Protein AF-A0A7Y2HWV4-F1 (afdb_monomer)

Sequence (129 aa):
MPRLHVITMTDLADPPFPPADAHV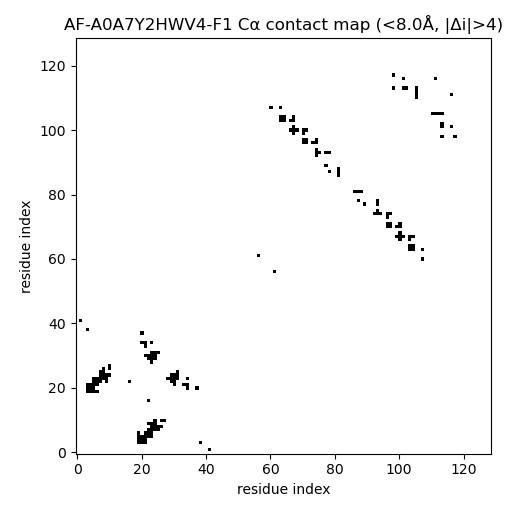SARTGAGLDTLRDRITACLRPQRVSVAADTVVLRPRHRDRLHAVRETVTHARELADADAGRPTLTHPELVASTLRRGLDELGEMIGRSTPDDVLAHIFSSFCVGK

Secondary structure 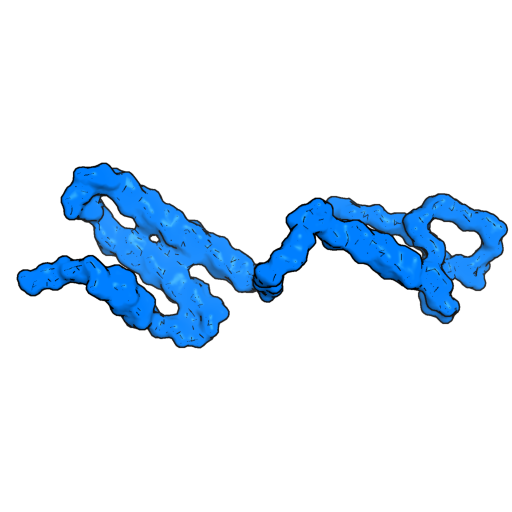(DSSP, 8-state):
-----EE--TTSSPSPPPP-SEE--TTT-TTHHHHHHHHHHHHS-TT----S------HHHHHHHHHHHHHHHHHHHHHHTTTTSSS-S-HHHHHHHHHHHHHHHHHHHT---HHHHHHHHHTTS----

Nearest PDB structures (foldseek):
  2ib0-assembly1_B  TM=3.499E-01  e=5.572E+00  Mycobacterium tuberculosis
  2ib0-assembly1_A  TM=3.073E-01  e=5.950E+00  Mycobacterium tuberculosis
  5gpn-assembly1_Al  TM=2.121E-01  e=2.894E+00  Sus scrofa
  5gup-assembly1_g  TM=2.122E-01  e=5.950E+00  Sus scrofa

Foldseek 3Di:
DDDFFEAEPCVVDDDDDDDTQFYAYPVVGPGVVSVVVVVVVVPPDPDDPPPDDPPPDDPLNVVLVVLLVVLLVVLVVQVVVCPPPPDRPCVVSSVVSNLVSVVSVCVVVPDDDSVVVCCVVCVPPPPDD

pLDDT: mean 76.91, std 16.12, range [41.75, 95.62]

Structure (mmCIF, N/CA/C/O backbone):
data_AF-A0A7Y2HWV4-F1
#
_entry.id   AF-A0A7Y2HWV4-F1
#
loop_
_atom_site.group_PDB
_atom_site.id
_atom_site.type_symbol
_atom_site.label_atom_id
_atom_site.label_alt_id
_atom_site.label_comp_id
_atom_site.label_asym_id
_atom_site.label_entity_id
_atom_site.label_seq_id
_atom_site.pdbx_PDB_ins_code
_atom_site.Cartn_x
_atom_site.Cartn_y
_atom_site.Cartn_z
_atom_site.occupancy
_atom_site.B_iso_or_equiv
_atom_site.auth_seq_id
_atom_site.auth_comp_id
_atom_site.auth_asym_id
_atom_site.auth_atom_id
_atom_site.pdbx_PDB_model_num
ATOM 1 N N . MET A 1 1 ? 16.358 7.658 -4.072 1.00 58.41 1 MET A N 1
ATOM 2 C CA . MET A 1 1 ? 16.069 6.828 -5.264 1.00 58.41 1 MET A CA 1
ATOM 3 C C . MET A 1 1 ? 17.389 6.375 -5.869 1.00 58.41 1 MET A C 1
ATOM 5 O O . MET A 1 1 ? 18.291 7.208 -5.911 1.00 58.41 1 MET A O 1
ATOM 9 N N . PRO A 1 2 ? 17.532 5.107 -6.292 1.00 81.75 2 PRO A N 1
ATOM 10 C CA . PRO A 1 2 ? 18.731 4.658 -6.999 1.00 81.75 2 PRO A CA 1
ATOM 11 C C . PRO A 1 2 ? 18.881 5.424 -8.322 1.00 81.75 2 PRO A C 1
ATOM 13 O O . PRO A 1 2 ? 17.885 5.726 -8.980 1.00 81.75 2 PRO A O 1
ATOM 16 N N . ARG A 1 3 ? 20.119 5.771 -8.684 1.00 87.12 3 ARG A N 1
ATOM 17 C CA . ARG A 1 3 ? 20.471 6.461 -9.934 1.00 87.12 3 ARG A CA 1
ATOM 18 C C . ARG A 1 3 ? 21.524 5.629 -10.659 1.00 87.12 3 ARG A C 1
ATOM 20 O O . ARG A 1 3 ? 22.452 5.164 -10.009 1.00 87.12 3 ARG A O 1
ATOM 27 N N . LEU A 1 4 ? 21.362 5.468 -11.970 1.00 91.44 4 LEU A N 1
ATOM 28 C CA . LEU A 1 4 ? 22.321 4.808 -12.857 1.00 91.44 4 LEU A CA 1
ATOM 29 C C . LEU A 1 4 ? 22.785 5.817 -13.910 1.00 91.44 4 LEU A C 1
ATOM 31 O O . LEU A 1 4 ? 21.952 6.458 -14.554 1.00 91.44 4 LEU A O 1
ATOM 35 N N . HIS A 1 5 ? 24.093 5.956 -14.087 1.00 94.12 5 HIS A N 1
ATOM 36 C CA . HIS A 1 5 ? 24.697 6.725 -15.167 1.00 94.12 5 HIS A CA 1
ATOM 37 C C . HIS A 1 5 ? 24.922 5.809 -16.367 1.00 94.12 5 HIS A C 1
ATOM 39 O O . HIS A 1 5 ? 25.623 4.803 -16.272 1.00 94.12 5 HIS A O 1
ATOM 45 N N . VAL A 1 6 ? 24.320 6.160 -17.503 1.00 94.81 6 VAL A N 1
ATOM 46 C CA . VAL A 1 6 ? 24.360 5.354 -18.726 1.00 94.81 6 VAL A CA 1
ATOM 47 C C . VAL A 1 6 ? 24.892 6.205 -19.867 1.00 94.81 6 VAL A C 1
ATOM 49 O O . VAL A 1 6 ? 24.346 7.270 -20.153 1.00 94.81 6 VAL A O 1
ATOM 52 N N . ILE A 1 7 ? 25.933 5.721 -20.537 1.00 95.38 7 ILE A N 1
ATOM 53 C CA . ILE A 1 7 ? 26.419 6.320 -21.781 1.00 95.38 7 ILE A CA 1
ATOM 54 C C . ILE A 1 7 ? 25.692 5.652 -22.938 1.00 95.38 7 ILE A C 1
ATOM 56 O O . ILE A 1 7 ? 25.699 4.429 -23.056 1.00 95.38 7 ILE A O 1
ATOM 60 N N . THR A 1 8 ? 25.051 6.462 -23.776 1.00 93.69 8 THR A N 1
ATOM 61 C CA . THR A 1 8 ? 24.277 5.998 -24.933 1.00 93.69 8 THR A CA 1
ATOM 62 C C . THR A 1 8 ? 25.037 6.249 -26.232 1.00 93.69 8 THR A C 1
ATOM 64 O O . THR A 1 8 ? 26.014 6.996 -26.241 1.00 93.69 8 THR A O 1
ATOM 67 N N . MET A 1 9 ? 24.567 5.652 -27.329 1.00 92.88 9 MET A N 1
ATOM 68 C CA . MET A 1 9 ? 25.128 5.837 -28.675 1.00 92.88 9 MET A CA 1
ATOM 69 C C . MET A 1 9 ? 26.599 5.408 -28.787 1.00 92.88 9 MET A C 1
ATOM 71 O O . MET A 1 9 ? 27.385 6.017 -29.509 1.00 92.88 9 MET A O 1
ATOM 75 N N . THR A 1 10 ? 26.986 4.344 -28.080 1.00 92.88 10 THR A N 1
ATOM 76 C CA . THR A 1 10 ? 28.366 3.820 -28.085 1.00 92.88 10 THR A CA 1
ATOM 77 C C . THR A 1 10 ? 28.798 3.244 -29.433 1.00 92.88 10 THR A C 1
ATOM 79 O O . THR A 1 10 ? 29.960 2.928 -29.631 1.00 92.88 10 THR A O 1
ATOM 82 N N . ASP A 1 11 ? 27.874 3.126 -30.378 1.00 89.88 11 ASP A N 1
ATOM 83 C CA . ASP A 1 11 ? 28.106 2.763 -31.772 1.00 89.88 11 ASP A CA 1
ATOM 84 C C . ASP A 1 11 ? 28.531 3.946 -32.665 1.00 89.88 11 ASP A C 1
ATOM 86 O O . ASP A 1 11 ? 28.757 3.750 -33.858 1.00 89.88 11 ASP A O 1
ATOM 90 N N .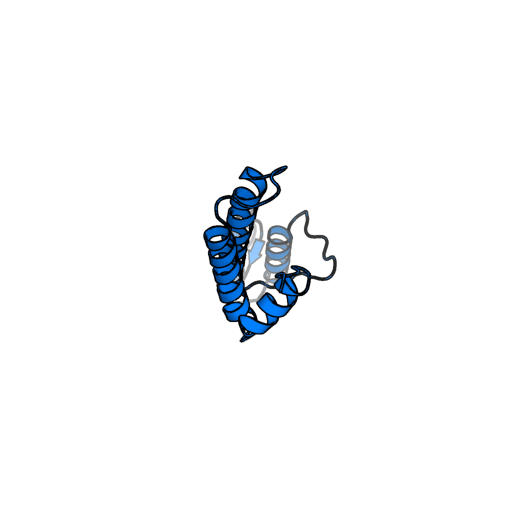 LEU A 1 12 ? 28.594 5.168 -32.122 1.00 91.75 12 LEU A N 1
ATOM 91 C CA . LEU A 1 12 ? 29.025 6.379 -32.836 1.00 91.75 12 LEU A CA 1
ATOM 92 C C . LEU A 1 12 ? 30.429 6.864 -32.439 1.00 91.75 12 LEU A C 1
ATOM 94 O O . LEU A 1 12 ? 30.917 7.824 -33.031 1.00 91.75 12 LEU A O 1
ATOM 98 N N . ALA A 1 13 ? 31.065 6.243 -31.444 1.00 87.81 13 ALA A N 1
ATOM 99 C CA . ALA A 1 13 ? 32.382 6.633 -30.953 1.00 87.81 13 ALA A CA 1
ATOM 100 C C . ALA A 1 13 ? 33.218 5.405 -30.581 1.00 87.81 13 ALA A C 1
ATOM 102 O O . ALA A 1 13 ? 32.686 4.423 -30.065 1.00 87.81 13 ALA A O 1
ATOM 103 N N . ASP A 1 14 ? 34.529 5.493 -30.798 1.00 87.25 14 ASP A N 1
ATOM 104 C CA . ASP A 1 14 ? 35.471 4.439 -30.429 1.00 87.25 14 ASP A CA 1
ATOM 105 C C . ASP A 1 14 ? 35.877 4.534 -28.941 1.00 87.25 14 ASP A C 1
ATOM 107 O O . ASP A 1 14 ? 35.929 5.633 -28.376 1.00 87.25 14 ASP A O 1
ATOM 111 N N . PRO A 1 15 ? 36.163 3.398 -28.275 1.00 85.31 15 PRO A N 1
ATOM 112 C CA . PRO A 1 15 ? 36.613 3.372 -26.883 1.00 85.31 15 PRO A CA 1
ATOM 113 C C . PRO A 1 15 ? 38.001 4.029 -26.695 1.00 85.31 15 PRO A C 1
ATOM 115 O O . PRO A 1 15 ? 38.793 4.077 -27.637 1.00 85.31 15 PRO A O 1
ATOM 118 N N . PRO A 1 16 ? 38.357 4.463 -25.465 1.00 89.06 16 PRO A N 1
ATOM 119 C CA . PRO A 1 16 ? 37.657 4.211 -24.204 1.00 89.06 16 PRO A CA 1
ATOM 120 C C . PRO A 1 16 ? 36.538 5.215 -23.903 1.00 89.06 16 PRO A C 1
ATOM 122 O O . PRO A 1 16 ? 36.679 6.422 -24.078 1.00 89.06 16 PRO A O 1
ATOM 125 N N . PHE A 1 17 ? 35.434 4.705 -23.361 1.00 89.06 17 PHE A N 1
ATOM 126 C CA . PHE A 1 17 ? 34.344 5.530 -22.850 1.00 89.06 17 PHE A CA 1
ATOM 127 C C . PHE A 1 17 ? 34.613 5.981 -21.403 1.00 89.06 17 PHE A C 1
ATOM 129 O O . PHE A 1 17 ? 35.294 5.270 -20.658 1.00 89.06 17 PHE A O 1
ATOM 136 N N . PRO A 1 18 ? 34.038 7.116 -20.963 1.00 90.81 18 PRO A N 1
ATOM 137 C CA . PRO A 1 18 ? 34.069 7.506 -19.559 1.00 90.81 18 PRO A CA 1
ATOM 138 C C . PRO A 1 18 ? 33.452 6.427 -18.652 1.00 90.81 18 PRO A C 1
ATOM 140 O O . PRO A 1 18 ? 32.583 5.670 -19.098 1.00 90.81 18 PRO A O 1
ATOM 143 N N . PRO A 1 19 ? 33.854 6.362 -17.371 1.00 92.12 19 PRO A N 1
ATOM 144 C CA . PRO A 1 19 ? 33.278 5.419 -16.421 1.00 92.12 19 PRO A CA 1
ATOM 145 C C . PRO A 1 19 ? 31.775 5.673 -16.237 1.00 92.12 19 PRO A C 1
ATOM 147 O O . PRO A 1 19 ? 31.344 6.806 -16.026 1.00 92.12 19 PRO A O 1
ATOM 150 N N . ALA A 1 20 ? 30.982 4.605 -16.318 1.00 92.69 20 ALA A N 1
ATOM 151 C CA . ALA A 1 20 ? 29.529 4.620 -16.184 1.00 92.69 20 ALA A CA 1
ATOM 152 C C . ALA A 1 20 ? 29.030 3.258 -15.676 1.00 92.69 20 ALA A C 1
ATOM 154 O O . ALA A 1 20 ? 29.764 2.269 -15.718 1.00 92.69 20 ALA A O 1
ATOM 155 N N . ASP A 1 21 ? 27.777 3.193 -15.226 1.00 92.56 21 ASP A N 1
ATOM 156 C CA . ASP A 1 21 ? 27.152 1.941 -14.783 1.00 92.56 21 ASP A CA 1
ATOM 157 C C . ASP A 1 21 ? 26.818 1.012 -15.963 1.00 92.56 21 ASP A C 1
ATOM 159 O O . ASP A 1 21 ? 26.760 -0.210 -15.796 1.00 92.56 21 ASP A O 1
ATOM 163 N N . ALA A 1 22 ? 26.605 1.592 -17.151 1.00 93.50 22 ALA A N 1
ATOM 164 C CA . ALA A 1 22 ? 26.452 0.876 -18.413 1.00 93.50 22 ALA A CA 1
ATOM 165 C C . ALA A 1 22 ? 26.821 1.746 -19.630 1.00 93.50 22 ALA A C 1
ATOM 167 O O . ALA A 1 22 ? 26.575 2.955 -19.660 1.00 93.50 22 ALA A O 1
ATOM 168 N N . HIS A 1 23 ? 27.337 1.090 -20.668 1.00 95.56 23 HIS A N 1
ATOM 169 C CA . HIS A 1 23 ? 27.583 1.639 -22.004 1.00 95.56 23 HIS A CA 1
ATOM 170 C C . HIS A 1 23 ? 26.650 0.930 -22.978 1.00 95.56 23 HIS A C 1
ATOM 172 O O . HIS A 1 23 ? 26.699 -0.296 -23.069 1.00 95.56 23 HIS A O 1
ATOM 178 N N . VAL A 1 24 ? 25.783 1.670 -23.672 1.00 95.62 24 VAL A N 1
ATOM 179 C CA . VAL A 1 24 ? 24.729 1.076 -24.502 1.00 95.62 24 VAL A CA 1
ATOM 180 C C . VAL A 1 24 ? 24.615 1.698 -25.888 1.00 95.62 24 VAL A C 1
ATOM 182 O O . VAL A 1 24 ? 24.784 2.904 -26.081 1.00 95.62 24 VAL A O 1
ATOM 185 N N . SER A 1 25 ? 24.189 0.874 -26.839 1.00 94.50 25 SER A N 1
ATOM 186 C CA . SER A 1 25 ? 23.663 1.316 -28.124 1.00 94.50 25 SER A CA 1
ATOM 187 C C . SER A 1 25 ? 22.243 0.795 -28.293 1.00 94.50 25 SER A C 1
ATOM 189 O O . SER A 1 25 ? 22.009 -0.409 -28.380 1.00 94.50 25 SER A O 1
ATOM 191 N N . ALA A 1 26 ? 21.279 1.710 -28.387 1.00 89.19 26 ALA A N 1
ATOM 192 C CA . ALA A 1 26 ? 19.904 1.348 -28.717 1.00 89.19 26 ALA A CA 1
ATOM 193 C C . ALA A 1 26 ? 19.769 0.859 -30.171 1.00 89.19 26 ALA A C 1
ATOM 195 O O . ALA A 1 26 ? 18.845 0.111 -30.478 1.00 89.19 26 ALA A O 1
ATOM 196 N N . ARG A 1 27 ? 20.693 1.267 -31.054 1.00 90.25 27 ARG A N 1
ATOM 197 C CA . ARG A 1 27 ? 20.690 0.905 -32.476 1.00 90.25 27 ARG A CA 1
ATOM 198 C C . ARG A 1 27 ? 21.185 -0.520 -32.703 1.00 90.25 27 ARG A C 1
ATOM 200 O O . ARG A 1 27 ? 20.580 -1.243 -33.485 1.00 90.25 27 ARG A O 1
ATOM 207 N N . THR A 1 28 ? 22.268 -0.921 -32.036 1.00 92.19 28 THR A N 1
ATOM 208 C CA . THR A 1 28 ? 22.845 -2.270 -32.194 1.00 92.19 28 THR A CA 1
ATOM 209 C C . THR A 1 28 ? 22.372 -3.253 -31.125 1.00 92.19 28 THR A C 1
ATOM 211 O O . THR A 1 28 ? 22.561 -4.456 -31.269 1.00 92.19 28 THR A O 1
ATOM 214 N N . GLY A 1 29 ? 21.771 -2.757 -30.041 1.00 88.94 29 GLY A N 1
ATOM 215 C CA . GLY A 1 29 ? 21.382 -3.552 -28.878 1.00 88.94 29 GLY A CA 1
ATOM 216 C C . GLY A 1 29 ? 22.529 -3.842 -27.905 1.00 88.94 29 GLY A C 1
ATOM 217 O O . GLY A 1 29 ? 22.293 -4.422 -26.843 1.00 88.94 29 GLY A O 1
ATOM 218 N N . ALA A 1 30 ? 23.759 -3.421 -28.222 1.00 92.00 30 ALA A N 1
ATOM 219 C CA . ALA A 1 30 ? 24.923 -3.641 -27.373 1.00 92.00 30 ALA A CA 1
ATOM 220 C C . ALA A 1 30 ? 24.725 -3.018 -25.979 1.00 92.00 30 ALA A C 1
ATOM 222 O O . ALA A 1 30 ? 24.270 -1.880 -25.852 1.00 92.00 30 ALA A O 1
ATOM 223 N N . GLY A 1 31 ? 25.063 -3.775 -24.932 1.00 90.81 31 GLY A N 1
ATOM 224 C CA . GLY A 1 31 ? 25.018 -3.325 -23.536 1.00 90.81 31 GLY A CA 1
ATOM 225 C C . GLY A 1 31 ? 23.623 -3.222 -22.905 1.00 90.81 31 GLY A C 1
ATOM 226 O O . GLY A 1 31 ? 23.526 -2.963 -21.704 1.00 90.81 31 GLY A O 1
ATOM 227 N N . LEU A 1 32 ? 22.540 -3.453 -23.661 1.00 91.12 32 LEU A N 1
ATOM 228 C CA . LEU A 1 32 ? 21.176 -3.373 -23.124 1.00 91.12 32 LEU A CA 1
ATOM 229 C C . LEU A 1 32 ? 20.880 -4.460 -22.082 1.00 91.1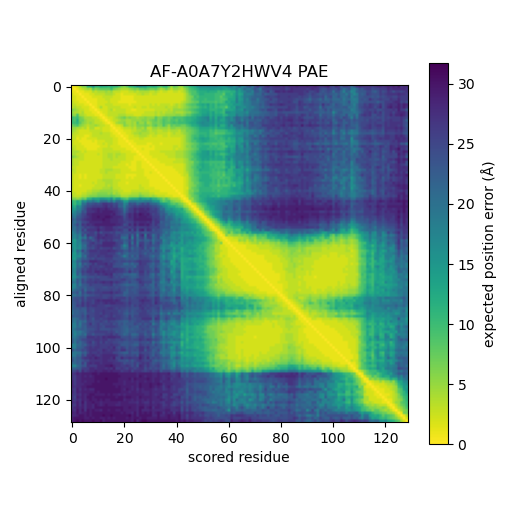2 32 LEU A C 1
ATOM 231 O O . LEU A 1 32 ? 20.180 -4.175 -21.114 1.00 91.12 32 LEU A O 1
ATOM 235 N N . ASP A 1 33 ? 21.425 -5.668 -22.233 1.00 91.62 33 ASP A N 1
ATOM 236 C CA . ASP A 1 33 ? 21.260 -6.738 -21.235 1.00 91.62 33 ASP A CA 1
ATOM 237 C C . ASP A 1 33 ? 21.956 -6.389 -19.919 1.00 91.62 33 ASP A C 1
ATOM 239 O O . ASP A 1 33 ? 21.333 -6.421 -18.860 1.00 91.62 33 ASP A O 1
ATOM 243 N N . THR A 1 34 ? 23.190 -5.889 -19.988 1.00 90.56 34 THR A N 1
ATOM 244 C CA . THR A 1 34 ? 23.912 -5.369 -18.821 1.00 90.56 34 THR A CA 1
ATOM 245 C C . THR A 1 34 ? 23.132 -4.255 -18.119 1.00 90.56 34 THR A C 1
ATOM 247 O O . THR A 1 34 ? 23.054 -4.222 -16.890 1.00 90.56 34 THR A O 1
ATOM 250 N N . LEU A 1 35 ? 22.511 -3.344 -18.878 1.00 91.81 35 LEU A N 1
ATOM 251 C CA . LEU A 1 35 ? 21.665 -2.294 -18.310 1.00 91.81 35 LEU A CA 1
ATOM 252 C C . LEU A 1 35 ? 20.419 -2.874 -17.617 1.00 91.81 35 LEU A C 1
ATOM 254 O O . LEU A 1 35 ? 20.076 -2.431 -16.520 1.00 91.81 35 LEU A O 1
ATOM 258 N N . ARG A 1 36 ? 19.757 -3.876 -18.213 1.00 89.38 36 ARG A N 1
ATOM 259 C CA . ARG A 1 36 ? 18.604 -4.571 -17.606 1.00 89.38 36 ARG A CA 1
ATOM 260 C C . ARG A 1 36 ? 18.981 -5.237 -16.287 1.00 89.38 36 ARG A C 1
ATOM 262 O O . ARG A 1 36 ? 18.245 -5.097 -15.307 1.00 89.38 36 ARG A O 1
ATOM 269 N N . ASP A 1 37 ? 20.135 -5.891 -16.233 1.00 87.50 37 ASP A N 1
ATOM 270 C CA . ASP A 1 37 ? 20.634 -6.536 -15.018 1.00 87.50 37 ASP A CA 1
ATOM 271 C C . ASP A 1 37 ? 20.927 -5.513 -13.918 1.00 87.50 37 ASP A C 1
ATOM 273 O O . ASP A 1 37 ? 20.534 -5.703 -12.764 1.00 87.50 37 ASP A O 1
ATOM 277 N N . ARG A 1 38 ? 21.538 -4.374 -14.271 1.00 88.69 38 ARG A N 1
ATOM 278 C CA . ARG A 1 38 ? 21.807 -3.272 -13.333 1.00 88.69 38 ARG A CA 1
ATOM 279 C C . ARG A 1 38 ? 20.526 -2.644 -12.791 1.00 88.69 38 ARG A C 1
ATOM 281 O O . ARG A 1 38 ? 20.416 -2.448 -11.582 1.00 88.69 38 ARG A O 1
ATOM 288 N N . ILE A 1 39 ? 19.541 -2.383 -13.652 1.00 86.56 39 ILE A N 1
ATOM 289 C CA . ILE A 1 39 ? 18.219 -1.893 -13.235 1.00 86.56 39 ILE A CA 1
ATOM 290 C C . ILE A 1 39 ? 17.569 -2.902 -12.284 1.00 86.56 39 ILE A C 1
ATOM 292 O O . ILE A 1 39 ? 17.105 -2.526 -11.210 1.00 86.56 39 ILE A O 1
ATOM 296 N N . THR A 1 40 ? 17.591 -4.188 -12.633 1.00 83.94 40 THR A N 1
ATOM 297 C CA . THR A 1 40 ? 17.027 -5.255 -11.797 1.00 83.94 40 THR A CA 1
ATOM 298 C C . THR A 1 40 ? 17.715 -5.319 -10.436 1.00 83.94 40 THR A C 1
ATOM 300 O O . THR A 1 40 ? 17.040 -5.423 -9.415 1.00 83.94 40 THR A O 1
ATOM 303 N N . ALA A 1 41 ? 19.042 -5.200 -10.386 1.00 84.25 41 ALA A N 1
ATOM 304 C CA . ALA A 1 41 ? 19.797 -5.172 -9.139 1.00 84.25 41 ALA A CA 1
ATOM 305 C C . ALA A 1 41 ? 19.460 -3.946 -8.271 1.00 84.25 41 ALA A C 1
ATOM 307 O O . ALA A 1 41 ? 19.347 -4.079 -7.055 1.00 84.25 41 ALA A O 1
ATOM 308 N N . CYS A 1 42 ? 19.246 -2.772 -8.875 1.00 81.38 42 CYS A N 1
ATOM 309 C CA . CYS A 1 42 ? 18.827 -1.564 -8.156 1.00 81.38 42 CYS A CA 1
ATOM 310 C C . CYS A 1 42 ? 17.386 -1.628 -7.639 1.00 81.38 42 CYS A C 1
ATOM 312 O O . CYS A 1 42 ? 17.069 -0.989 -6.635 1.00 81.38 42 CYS A O 1
ATOM 314 N N . LEU A 1 43 ? 16.509 -2.342 -8.347 1.00 74.19 43 LEU A N 1
ATOM 315 C CA . LEU A 1 43 ? 15.091 -2.457 -8.011 1.00 74.19 43 LEU A CA 1
ATOM 316 C C . LEU A 1 43 ? 14.785 -3.631 -7.083 1.00 74.19 43 LEU A C 1
ATOM 318 O O . LEU A 1 43 ? 13.753 -3.596 -6.415 1.00 74.19 43 LEU A O 1
ATOM 322 N N . ARG A 1 44 ? 15.653 -4.651 -7.011 1.00 68.75 44 ARG A N 1
ATOM 323 C CA . ARG A 1 44 ? 15.530 -5.723 -6.018 1.00 68.75 44 ARG A CA 1
ATOM 324 C C . ARG A 1 44 ? 15.640 -5.105 -4.623 1.00 68.75 44 ARG A C 1
ATOM 326 O O . ARG A 1 44 ? 16.709 -4.615 -4.255 1.00 68.75 44 ARG A O 1
ATOM 333 N N . PRO A 1 45 ? 14.574 -5.134 -3.808 1.00 56.94 45 PRO A N 1
ATOM 334 C CA . PRO A 1 45 ? 14.684 -4.713 -2.426 1.00 56.94 45 PRO A CA 1
ATOM 335 C C . PRO A 1 45 ? 15.664 -5.663 -1.737 1.00 56.94 45 PRO A C 1
ATOM 337 O O . PRO A 1 45 ? 15.469 -6.876 -1.787 1.00 56.94 45 PRO A O 1
ATOM 340 N N . GLN A 1 46 ? 16.663 -5.143 -1.022 1.00 52.00 46 GLN A N 1
ATOM 341 C CA . GLN A 1 46 ? 17.566 -5.957 -0.191 1.00 52.00 46 GLN A CA 1
ATOM 342 C C . GLN A 1 46 ? 16.835 -6.769 0.908 1.00 52.00 46 GLN A C 1
ATOM 344 O O . GLN A 1 46 ? 17.482 -7.450 1.696 1.00 52.00 46 GLN A O 1
ATOM 349 N N . ARG A 1 47 ? 15.495 -6.704 1.003 1.00 45.66 47 ARG A N 1
ATOM 350 C CA . ARG A 1 47 ? 14.681 -7.343 2.049 1.00 45.66 47 ARG A CA 1
ATOM 351 C C . ARG A 1 47 ? 13.294 -7.813 1.595 1.00 45.66 47 ARG A C 1
ATOM 353 O O . ARG A 1 47 ? 12.391 -7.868 2.421 1.00 45.66 47 ARG A O 1
ATOM 360 N N . VAL A 1 48 ? 13.087 -8.156 0.325 1.00 44.66 48 VAL A N 1
ATOM 361 C CA . VAL A 1 48 ? 11.872 -8.902 -0.047 1.00 44.66 48 VAL A CA 1
ATOM 362 C C . VAL A 1 48 ? 12.289 -10.325 -0.358 1.00 44.66 48 VAL A C 1
ATOM 364 O O . VAL A 1 48 ? 12.577 -10.689 -1.494 1.00 44.66 48 VAL A O 1
ATOM 367 N N . SER A 1 49 ? 12.360 -11.116 0.717 1.00 42.84 49 SER A N 1
ATOM 368 C CA . SER A 1 49 ? 12.076 -12.540 0.616 1.00 42.84 49 SER A CA 1
ATOM 369 C C . SER A 1 49 ? 10.790 -12.647 -0.189 1.00 42.84 49 SER A C 1
ATOM 371 O O . SER A 1 49 ? 9.755 -12.125 0.229 1.00 42.84 49 SER A O 1
ATOM 373 N N . VAL A 1 50 ? 10.877 -13.255 -1.367 1.00 45.22 50 VAL A N 1
ATOM 374 C CA . VAL A 1 50 ? 9.712 -13.704 -2.125 1.00 45.22 50 VAL A CA 1
ATOM 375 C C . VAL A 1 50 ? 9.149 -14.897 -1.348 1.00 45.22 50 VAL A C 1
ATOM 377 O O . VAL A 1 50 ? 9.242 -16.044 -1.765 1.00 45.22 50 VAL A O 1
ATOM 380 N N . ALA A 1 51 ? 8.647 -14.629 -0.145 1.00 41.88 51 ALA A N 1
ATOM 381 C CA . ALA A 1 51 ? 7.652 -15.468 0.472 1.00 41.88 51 ALA A CA 1
ATOM 382 C C . ALA A 1 51 ? 6.375 -15.201 -0.327 1.00 41.88 51 ALA A C 1
ATOM 384 O O . ALA A 1 51 ? 6.015 -14.044 -0.567 1.00 41.88 51 ALA A O 1
ATOM 385 N N . ALA A 1 52 ? 5.789 -16.282 -0.832 1.00 41.97 52 ALA A N 1
ATOM 386 C CA . ALA A 1 52 ? 4.501 -16.300 -1.503 1.00 41.97 52 ALA A CA 1
ATOM 387 C C . ALA A 1 52 ? 3.524 -15.338 -0.804 1.00 41.97 52 ALA A C 1
ATOM 389 O O . ALA A 1 52 ? 3.455 -15.358 0.419 1.00 41.97 52 ALA A O 1
ATOM 390 N N . ASP A 1 53 ? 2.843 -14.498 -1.592 1.00 44.53 53 ASP A N 1
ATOM 391 C CA . ASP A 1 53 ? 1.920 -13.412 -1.192 1.00 44.53 53 ASP A CA 1
ATOM 392 C C . ASP A 1 53 ? 2.441 -11.982 -1.387 1.00 44.53 53 ASP A C 1
ATOM 394 O O . ASP A 1 53 ? 2.114 -11.060 -0.638 1.00 44.53 53 ASP A O 1
ATOM 398 N N . THR A 1 54 ? 3.175 -11.722 -2.476 1.00 46.06 54 THR A N 1
ATOM 399 C CA . THR A 1 54 ? 3.252 -10.339 -2.978 1.00 46.06 54 THR A CA 1
ATOM 400 C C . THR A 1 54 ? 1.888 -9.952 -3.552 1.00 46.06 54 THR A C 1
ATOM 402 O O . THR A 1 54 ? 1.642 -10.068 -4.752 1.00 46.06 54 THR A O 1
ATOM 405 N N . VAL A 1 55 ? 0.972 -9.516 -2.685 1.00 51.16 55 VAL A N 1
ATOM 406 C CA . VAL A 1 55 ? -0.288 -8.897 -3.094 1.00 51.16 55 VAL A CA 1
ATOM 407 C C . VAL A 1 55 ? 0.077 -7.654 -3.901 1.00 51.16 55 VAL A C 1
ATOM 409 O O . VAL A 1 55 ? 0.545 -6.652 -3.359 1.00 51.16 55 VAL A O 1
ATOM 412 N N . VAL A 1 56 ? -0.097 -7.723 -5.222 1.00 52.53 56 VAL A N 1
ATOM 413 C CA . VAL A 1 56 ? 0.116 -6.583 -6.120 1.00 52.53 56 VAL A CA 1
ATOM 414 C C . VAL A 1 56 ? -1.023 -5.588 -5.893 1.00 52.53 56 VAL A C 1
ATOM 416 O O . VAL A 1 56 ? -2.037 -5.576 -6.593 1.00 52.53 56 VAL A O 1
ATOM 419 N N . LEU A 1 57 ? -0.880 -4.758 -4.862 1.00 55.91 57 LEU A N 1
ATOM 420 C CA . LEU A 1 57 ? -1.822 -3.691 -4.559 1.00 55.91 57 LEU A CA 1
ATOM 421 C C . LEU A 1 57 ? -1.622 -2.556 -5.564 1.00 55.91 57 LEU A C 1
ATOM 423 O O . LEU A 1 57 ? -0.586 -1.893 -5.597 1.00 55.91 57 LEU A O 1
ATOM 427 N N . ARG A 1 58 ? -2.644 -2.301 -6.385 1.00 62.28 58 ARG A N 1
ATOM 428 C CA . ARG A 1 58 ? -2.718 -1.069 -7.184 1.00 62.28 58 ARG A CA 1
ATOM 429 C C . ARG A 1 58 ? -2.730 0.139 -6.227 1.00 62.28 58 ARG A C 1
ATOM 431 O O . ARG A 1 58 ? -3.320 0.012 -5.154 1.00 62.28 58 ARG A O 1
ATOM 438 N N . PRO A 1 59 ? -2.192 1.318 -6.605 1.00 65.81 59 PRO A N 1
ATOM 439 C CA . PRO A 1 59 ? -2.164 2.504 -5.735 1.00 65.81 59 PRO A CA 1
ATOM 440 C C . PRO A 1 59 ? -3.514 2.820 -5.068 1.00 65.81 59 PRO A C 1
ATOM 442 O O . PRO A 1 59 ? -3.585 2.942 -3.853 1.00 65.81 59 PRO A O 1
ATOM 445 N N . ARG A 1 60 ? -4.614 2.761 -5.832 1.00 64.31 60 ARG A N 1
ATOM 446 C CA . ARG A 1 60 ? -5.990 2.918 -5.319 1.00 64.31 60 ARG A CA 1
ATOM 447 C C . ARG A 1 60 ? -6.405 1.925 -4.224 1.00 64.31 60 ARG A C 1
ATOM 449 O O . ARG A 1 60 ? -7.182 2.283 -3.351 1.00 64.31 60 ARG A O 1
ATOM 456 N N . HIS A 1 61 ? -5.926 0.679 -4.263 1.00 68.38 61 HIS A N 1
ATOM 457 C CA . HIS A 1 61 ? -6.233 -0.311 -3.222 1.00 68.38 61 HIS A CA 1
ATOM 458 C C . HIS A 1 61 ? -5.422 -0.027 -1.961 1.00 68.38 61 HIS A C 1
ATOM 460 O O . HIS A 1 61 ? -5.935 -0.174 -0.859 1.00 68.38 61 HIS A O 1
ATOM 466 N N . ARG A 1 62 ? -4.174 0.427 -2.118 1.00 77.25 62 ARG A N 1
ATOM 467 C CA . ARG A 1 62 ? -3.329 0.830 -0.992 1.00 77.25 62 ARG A CA 1
ATOM 468 C C . ARG A 1 62 ? -3.942 2.004 -0.229 1.00 77.25 62 ARG A C 1
ATOM 470 O O . ARG A 1 62 ? -3.985 1.961 0.995 1.00 77.25 62 ARG A O 1
ATOM 477 N N . ASP A 1 63 ? -4.427 3.016 -0.940 1.00 78.81 63 ASP A N 1
ATOM 478 C CA . ASP A 1 63 ? -4.998 4.210 -0.312 1.00 78.81 63 ASP A CA 1
ATOM 479 C C . ASP A 1 63 ? -6.309 3.872 0.430 1.00 78.81 63 ASP A C 1
ATOM 481 O O . ASP A 1 63 ? -6.506 4.295 1.567 1.00 78.81 63 ASP A O 1
ATOM 485 N N . ARG A 1 64 ? -7.148 2.993 -0.135 1.00 79.00 64 ARG A N 1
ATOM 486 C CA . ARG A 1 64 ? -8.339 2.460 0.552 1.00 79.00 64 ARG A CA 1
ATOM 487 C C . ARG A 1 64 ? -7.993 1.600 1.773 1.00 79.00 64 ARG A C 1
ATOM 489 O O . ARG A 1 64 ? -8.579 1.783 2.833 1.00 79.00 64 ARG A O 1
ATOM 496 N N . LEU A 1 65 ? -7.000 0.708 1.679 1.00 83.75 65 LEU A N 1
ATOM 497 C CA . LEU A 1 65 ? -6.525 -0.069 2.838 1.00 83.75 65 LEU A CA 1
ATOM 498 C C . LEU A 1 65 ? -6.003 0.836 3.961 1.00 83.75 65 LEU A C 1
ATOM 500 O O . LEU A 1 65 ? -6.169 0.515 5.137 1.00 83.75 65 LEU A O 1
ATOM 504 N N . HIS A 1 66 ? -5.387 1.967 3.612 1.00 86.50 66 HIS A N 1
ATOM 505 C CA . HIS A 1 66 ? -4.964 2.965 4.587 1.00 86.50 66 HIS A CA 1
ATOM 506 C C . HIS A 1 66 ? -6.161 3.565 5.332 1.00 86.50 66 HIS A C 1
ATOM 508 O O . HIS A 1 66 ? -6.161 3.568 6.562 1.00 86.50 66 HIS A O 1
ATOM 514 N N . ALA A 1 67 ? -7.196 3.988 4.603 1.00 85.31 67 ALA A N 1
ATOM 515 C CA . ALA A 1 67 ? -8.418 4.548 5.181 1.00 85.31 67 ALA A CA 1
ATOM 516 C C . ALA A 1 67 ? -9.170 3.541 6.074 1.00 85.31 67 ALA A C 1
ATOM 518 O O . ALA A 1 67 ? -9.640 3.889 7.163 1.00 85.31 67 ALA A O 1
ATOM 519 N N . VAL A 1 68 ? -9.227 2.267 5.663 1.00 88.81 68 VAL A N 1
ATOM 520 C CA . VAL A 1 68 ? -9.781 1.171 6.478 1.00 88.81 68 VAL A CA 1
ATOM 521 C C . VAL A 1 68 ? -8.989 1.020 7.773 1.00 88.81 68 VAL A C 1
ATOM 523 O O . VAL A 1 68 ? -9.573 0.981 8.856 1.00 88.81 68 VAL A O 1
ATOM 526 N N . ARG A 1 69 ? -7.653 0.975 7.684 1.00 91.00 69 ARG A N 1
ATOM 527 C CA . ARG A 1 69 ? -6.778 0.840 8.855 1.00 91.00 69 ARG A CA 1
ATOM 528 C C . ARG A 1 69 ? -6.981 1.986 9.839 1.00 91.00 69 ARG A C 1
ATOM 530 O O . ARG A 1 69 ? -7.084 1.732 11.035 1.00 91.00 69 ARG A O 1
ATOM 537 N N . GLU A 1 70 ? -7.032 3.225 9.361 1.00 91.81 70 GLU A N 1
ATOM 538 C CA . GLU A 1 70 ? -7.283 4.399 10.207 1.00 91.81 70 GLU A CA 1
ATOM 539 C C . GLU A 1 70 ? -8.631 4.295 10.914 1.00 91.81 70 GLU A C 1
ATOM 541 O O . GLU A 1 70 ? -8.716 4.477 12.125 1.00 91.81 70 GLU A O 1
ATOM 546 N N . THR A 1 71 ? -9.669 3.911 10.176 1.00 89.94 71 THR A N 1
ATOM 547 C CA . THR A 1 71 ? -11.026 3.792 10.707 1.00 89.94 71 THR A CA 1
ATOM 548 C C . THR A 1 71 ? -11.130 2.696 11.776 1.00 89.94 71 THR A C 1
ATOM 550 O O . THR A 1 71 ? -11.669 2.938 12.852 1.00 89.94 71 THR A O 1
ATOM 553 N N . VAL A 1 72 ? -10.548 1.515 11.544 1.00 89.06 72 VAL A N 1
ATOM 554 C CA . VAL A 1 72 ? -10.520 0.428 12.541 1.00 89.06 72 VAL A CA 1
ATOM 555 C C . VAL A 1 72 ? -9.671 0.801 13.758 1.00 89.06 72 VAL A C 1
ATOM 557 O O . VAL A 1 72 ? -10.046 0.489 14.886 1.00 89.06 72 VAL A O 1
ATOM 560 N N . THR A 1 73 ? -8.550 1.496 13.551 1.00 92.56 73 THR A N 1
ATOM 561 C CA . THR A 1 73 ? -7.698 1.969 14.655 1.00 92.56 73 THR A CA 1
ATOM 562 C C . THR A 1 73 ? -8.466 2.947 15.536 1.00 92.56 73 THR A C 1
ATOM 564 O O . THR A 1 73 ? -8.476 2.783 16.750 1.00 92.56 73 THR A O 1
ATOM 567 N N . HIS A 1 74 ? -9.189 3.885 14.927 1.00 90.50 74 HIS A N 1
ATOM 568 C CA . HIS A 1 74 ? -10.006 4.846 15.654 1.00 90.50 74 HIS A CA 1
ATOM 569 C C . HIS A 1 74 ? -11.151 4.178 16.430 1.00 90.50 74 HIS A C 1
ATOM 571 O O . HIS A 1 74 ? -11.369 4.485 17.598 1.00 90.50 74 HIS A O 1
ATOM 577 N N . ALA A 1 75 ? -11.849 3.212 15.821 1.00 88.12 75 ALA A N 1
ATOM 578 C CA . ALA A 1 75 ? -12.882 2.442 16.516 1.00 88.12 75 ALA A CA 1
ATOM 579 C C . ALA A 1 75 ? -12.316 1.689 17.731 1.00 88.12 75 ALA A C 1
ATOM 581 O O . ALA A 1 75 ? -12.961 1.633 18.778 1.00 88.12 75 ALA A O 1
ATOM 582 N N . ARG A 1 76 ? -11.099 1.143 17.606 1.00 88.00 76 ARG A N 1
ATOM 583 C CA . ARG A 1 76 ? -10.399 0.486 18.712 1.00 88.00 76 ARG A CA 1
ATOM 584 C C . ARG A 1 76 ? -10.028 1.475 19.812 1.00 88.00 76 ARG A C 1
ATOM 586 O O . ARG A 1 76 ? -10.302 1.187 20.963 1.00 88.00 76 ARG A O 1
ATOM 593 N N . GLU A 1 77 ? -9.476 2.638 19.479 1.00 90.38 77 GLU A N 1
ATOM 594 C CA . GLU A 1 77 ? -9.148 3.684 20.462 1.00 90.38 77 GLU A CA 1
ATOM 595 C C . GLU A 1 77 ? -10.383 4.143 21.249 1.00 90.38 77 GLU A C 1
ATOM 597 O O . GLU A 1 77 ? -10.319 4.301 22.467 1.00 90.38 77 GLU A O 1
ATOM 602 N N . LEU A 1 78 ? -11.522 4.305 20.567 1.00 85.31 78 LEU A N 1
ATOM 603 C CA . LEU A 1 78 ? -12.799 4.633 21.203 1.00 85.31 78 LEU A CA 1
ATOM 604 C C . LEU A 1 78 ? -13.273 3.532 22.160 1.00 85.31 78 LEU A C 1
ATOM 606 O O . LEU A 1 78 ? -13.834 3.843 23.206 1.00 85.31 78 LEU A O 1
ATOM 610 N N . ALA A 1 79 ? -13.053 2.261 21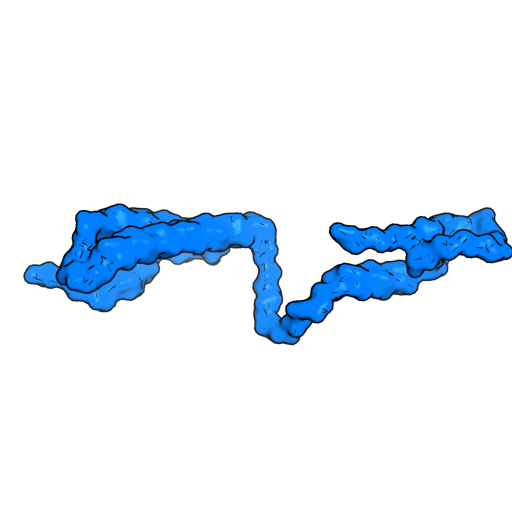.817 1.00 83.88 79 ALA A N 1
ATOM 611 C CA . ALA A 1 79 ? -13.401 1.135 22.678 1.00 83.88 79 ALA A CA 1
ATOM 612 C C . ALA A 1 79 ? -12.421 0.967 23.854 1.00 83.88 79 ALA A C 1
ATOM 614 O O . ALA A 1 79 ? -12.846 0.718 24.981 1.00 83.88 79 ALA A O 1
ATOM 615 N N . ASP A 1 80 ? -11.121 1.152 23.612 1.00 87.94 80 ASP A N 1
ATOM 616 C CA . ASP A 1 80 ? -10.058 1.054 24.616 1.00 87.94 80 ASP A CA 1
ATOM 617 C C . ASP A 1 80 ? -10.172 2.163 25.673 1.00 87.94 80 ASP A C 1
ATOM 619 O O . ASP A 1 80 ? -9.832 1.944 26.836 1.00 87.94 80 ASP A O 1
ATOM 623 N N . ALA A 1 81 ? -10.708 3.335 25.310 1.00 85.62 81 ALA A N 1
ATOM 624 C CA . ALA A 1 81 ? -11.023 4.402 26.263 1.00 85.62 81 ALA A CA 1
ATOM 625 C C . ALA A 1 81 ? -12.018 3.959 27.356 1.00 85.62 81 ALA A C 1
ATOM 627 O O . ALA A 1 81 ? -12.035 4.532 28.446 1.00 85.62 81 ALA A O 1
ATOM 628 N N . ASP A 1 82 ? -12.813 2.923 27.082 1.00 84.62 82 ASP A N 1
ATOM 629 C CA . ASP A 1 82 ? -13.766 2.321 28.011 1.00 84.62 82 ASP A CA 1
ATOM 630 C C . ASP A 1 82 ? -13.307 0.951 28.538 1.00 84.62 82 ASP A C 1
ATOM 632 O O . ASP A 1 82 ? -14.098 0.204 29.122 1.00 84.62 82 ASP A O 1
ATOM 636 N N . ALA A 1 83 ? -12.024 0.609 28.379 1.00 78.12 83 ALA A N 1
ATOM 637 C CA . ALA A 1 83 ? -11.475 -0.649 28.868 1.00 78.12 83 ALA A CA 1
ATOM 638 C C . ALA A 1 83 ? -11.730 -0.824 30.379 1.00 78.12 83 ALA A C 1
ATOM 640 O O . ALA A 1 83 ? -11.367 0.016 31.204 1.00 78.12 83 ALA A O 1
ATOM 641 N N . GLY A 1 84 ? -12.365 -1.941 30.747 1.00 74.88 84 GLY A N 1
ATOM 642 C CA . GLY A 1 84 ? -12.738 -2.254 32.133 1.00 74.88 84 GLY A CA 1
ATOM 643 C C . GLY A 1 84 ? -14.116 -1.740 32.562 1.00 74.88 84 GLY A C 1
ATOM 644 O O . GLY A 1 84 ? -14.523 -1.981 33.699 1.00 74.88 84 GLY A O 1
ATOM 645 N N . ARG A 1 85 ? -14.863 -1.075 31.673 1.00 79.25 85 ARG A N 1
ATOM 646 C CA . ARG A 1 85 ? -16.266 -0.716 31.903 1.00 79.25 85 ARG A CA 1
ATOM 647 C C . ARG A 1 85 ? -17.206 -1.798 31.362 1.00 79.25 85 ARG A C 1
ATOM 649 O O . ARG A 1 85 ? -16.895 -2.433 30.358 1.00 79.25 85 ARG A O 1
ATOM 656 N N . PRO A 1 86 ? -18.378 -2.000 31.990 1.00 76.25 86 PRO A N 1
ATOM 657 C CA . PRO A 1 86 ? -19.366 -2.967 31.511 1.00 76.25 86 PRO A CA 1
ATOM 658 C C . PRO A 1 86 ? -20.015 -2.553 30.181 1.00 76.25 86 PRO A C 1
ATOM 660 O O . PRO A 1 86 ? -20.611 -3.389 29.509 1.00 76.25 86 PRO A O 1
ATOM 663 N N . THR A 1 87 ? -19.919 -1.276 29.801 1.00 79.56 87 THR A N 1
ATOM 664 C CA . THR A 1 87 ? -20.536 -0.716 28.595 1.00 79.56 87 THR A CA 1
ATOM 665 C C . THR A 1 87 ? -19.626 0.325 27.952 1.00 79.56 87 THR A C 1
ATOM 667 O O . THR A 1 87 ? -18.943 1.069 28.657 1.00 79.56 87 THR A O 1
ATOM 670 N N . LEU A 1 88 ? -19.684 0.427 26.623 1.00 82.38 88 LEU A N 1
ATOM 671 C CA . LEU A 1 88 ? -19.060 1.518 25.875 1.00 82.38 88 LEU A CA 1
ATOM 672 C C . LEU A 1 88 ? -19.775 2.839 26.182 1.00 82.38 88 LEU A C 1
ATOM 674 O O . LEU A 1 88 ? -21.002 2.874 26.271 1.00 82.38 88 LEU A O 1
ATOM 678 N N . THR A 1 89 ? -19.025 3.931 26.289 1.00 82.81 89 THR A N 1
ATOM 679 C CA . THR A 1 89 ? -19.572 5.283 26.465 1.00 82.81 89 THR A CA 1
ATOM 680 C C . THR A 1 89 ? -20.234 5.771 25.175 1.00 82.81 89 THR A C 1
ATOM 682 O O . THR A 1 89 ? -21.252 6.455 25.225 1.00 82.81 89 THR A O 1
ATOM 685 N N . HIS A 1 90 ? -19.694 5.390 24.011 1.00 83.38 90 HIS A N 1
ATOM 686 C CA . HIS A 1 90 ? -20.200 5.821 22.701 1.00 83.38 90 HIS A CA 1
ATOM 687 C C . HIS A 1 90 ? -20.369 4.641 21.725 1.00 83.38 90 HIS A C 1
ATOM 689 O O . HIS A 1 90 ? -19.691 4.592 20.694 1.00 83.38 90 HIS A O 1
ATOM 695 N N . PRO A 1 91 ? -21.266 3.678 22.013 1.00 83.06 91 PRO A N 1
ATOM 696 C CA . PRO A 1 91 ? -21.439 2.484 21.183 1.00 83.06 91 PRO A CA 1
ATOM 697 C C . PRO A 1 91 ? -21.838 2.825 19.738 1.00 83.06 91 PRO A C 1
ATOM 699 O O . PRO A 1 91 ? -21.312 2.228 18.803 1.00 83.06 91 PRO A O 1
ATOM 702 N N . GLU A 1 92 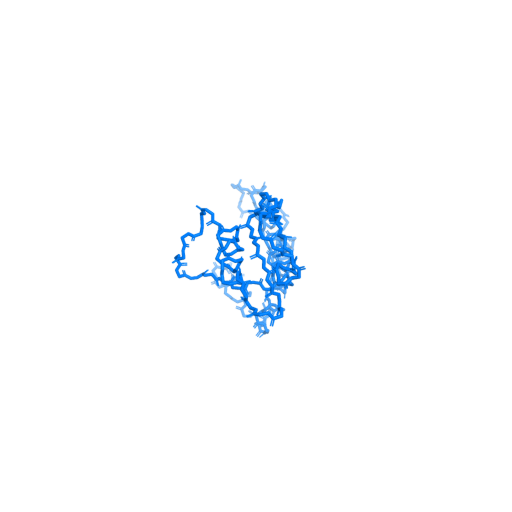? -22.674 3.849 19.541 1.00 84.56 92 GLU A N 1
ATOM 703 C CA . GLU A 1 92 ? -23.091 4.327 18.213 1.00 84.56 92 GLU A CA 1
ATOM 704 C C . GLU A 1 92 ? -21.924 4.896 17.390 1.00 84.56 92 GLU A C 1
ATOM 706 O O . GLU A 1 92 ? -21.856 4.739 16.167 1.00 84.56 92 GLU A O 1
ATOM 711 N N . LEU A 1 93 ? -20.959 5.540 18.053 1.00 85.38 93 LEU A N 1
ATOM 712 C CA . LEU A 1 93 ? -19.785 6.104 17.389 1.00 85.38 93 LEU A CA 1
ATOM 713 C C . LEU A 1 93 ? -18.809 5.000 16.972 1.00 85.38 93 LEU A C 1
ATOM 715 O O . LEU A 1 93 ? -18.286 5.019 15.858 1.00 85.38 93 LEU A O 1
ATOM 719 N N . VAL A 1 94 ? -18.612 3.999 17.833 1.00 86.00 94 VAL A N 1
ATOM 720 C CA . VAL A 1 94 ? -17.824 2.805 17.502 1.00 86.00 94 VAL A CA 1
ATOM 721 C C . VAL A 1 94 ? -18.472 2.052 16.335 1.00 86.00 94 VAL A C 1
ATOM 723 O O . VAL A 1 94 ? -17.796 1.745 15.353 1.00 86.00 94 VAL A O 1
ATOM 726 N N . ALA A 1 95 ? -19.787 1.821 16.388 1.00 86.44 95 ALA A N 1
ATOM 727 C CA . ALA A 1 95 ? -20.526 1.106 15.350 1.00 86.44 95 ALA A CA 1
ATOM 728 C C . ALA A 1 95 ? -20.502 1.833 13.995 1.00 86.44 95 ALA A C 1
ATOM 730 O O . ALA A 1 95 ? -20.216 1.215 12.968 1.00 86.44 95 ALA A O 1
ATOM 731 N N . SER A 1 96 ? -20.746 3.147 13.976 1.00 86.38 96 SER A N 1
ATOM 732 C CA . SER A 1 96 ? -20.686 3.951 12.746 1.00 86.38 96 SER A CA 1
ATOM 733 C C . SER A 1 96 ? -19.275 4.017 12.155 1.00 86.38 96 SER A C 1
ATOM 735 O O . S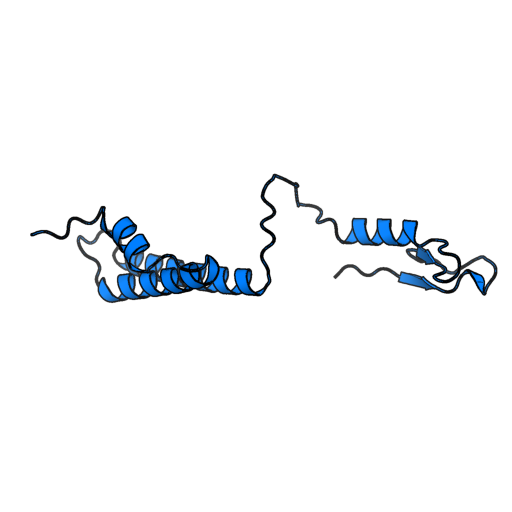ER A 1 96 ? -19.113 3.926 10.936 1.00 86.38 96 SER A O 1
ATOM 737 N N . THR A 1 97 ? -18.244 4.090 13.003 1.00 88.06 97 THR A N 1
ATOM 738 C CA . THR A 1 97 ? -16.843 4.040 12.567 1.00 88.06 97 THR A CA 1
ATOM 739 C C . THR A 1 97 ? -16.533 2.690 11.919 1.00 88.06 97 THR A C 1
ATOM 741 O O . THR A 1 97 ? -16.038 2.652 10.795 1.00 88.06 97 THR A O 1
ATOM 744 N N . LEU A 1 98 ? -16.899 1.572 12.552 1.00 87.12 98 LEU A N 1
ATOM 745 C CA . LEU A 1 98 ? -16.711 0.243 11.963 1.00 87.12 98 LEU A CA 1
ATOM 746 C C . LEU A 1 98 ? -17.478 0.083 10.646 1.00 87.12 98 LEU A C 1
ATOM 748 O O . LEU A 1 98 ? -16.892 -0.391 9.675 1.00 87.12 98 LEU A O 1
ATOM 752 N N . ARG A 1 99 ? -18.737 0.539 10.571 1.00 87.25 99 ARG A N 1
ATOM 753 C CA . ARG A 1 99 ? -19.534 0.500 9.334 1.00 87.25 99 ARG A CA 1
ATOM 754 C C . ARG A 1 99 ? -18.818 1.204 8.181 1.00 87.25 99 ARG A C 1
ATOM 756 O O . ARG A 1 99 ? -18.688 0.620 7.113 1.00 87.25 99 ARG A O 1
ATOM 763 N N . ARG A 1 100 ? -18.258 2.392 8.421 1.00 87.12 100 ARG A N 1
ATOM 764 C CA . ARG A 1 100 ? -17.482 3.117 7.405 1.00 87.12 100 ARG A CA 1
ATOM 765 C C . ARG A 1 100 ? -16.270 2.318 6.913 1.00 87.12 100 ARG A C 1
ATOM 767 O O . ARG A 1 100 ? -15.982 2.307 5.722 1.00 87.12 100 ARG A O 1
ATOM 774 N N . GLY A 1 101 ? -15.565 1.631 7.813 1.00 87.44 101 GLY A N 1
ATOM 775 C CA . GLY A 1 101 ? -14.444 0.760 7.438 1.00 87.44 101 GLY A CA 1
ATOM 776 C C . GLY A 1 101 ? -14.881 -0.429 6.575 1.00 87.44 101 GLY A C 1
ATOM 777 O O . GLY A 1 101 ? -14.147 -0.843 5.678 1.00 87.44 101 GLY A O 1
ATOM 778 N N . LEU A 1 102 ? -16.085 -0.950 6.815 1.00 84.44 102 LEU A N 1
ATOM 779 C CA . LEU A 1 102 ? -16.679 -2.026 6.023 1.00 84.44 102 LEU A CA 1
ATOM 780 C C . LEU A 1 102 ? -17.095 -1.569 4.629 1.00 84.44 102 LEU A C 1
ATOM 782 O O . LEU A 1 102 ? -16.858 -2.303 3.673 1.00 84.44 102 LEU A O 1
ATOM 786 N N . ASP A 1 103 ? -17.646 -0.366 4.496 1.00 83.56 103 ASP A N 1
ATOM 787 C CA . ASP A 1 103 ? -18.028 0.191 3.196 1.00 83.56 103 ASP A CA 1
ATOM 788 C C . ASP A 1 103 ? -16.794 0.370 2.289 1.00 83.56 103 ASP A C 1
ATOM 790 O O . ASP A 1 103 ? -16.796 -0.056 1.132 1.00 83.56 103 ASP A O 1
ATOM 794 N N . GLU A 1 104 ? -15.688 0.886 2.838 1.00 83.31 104 GLU A N 1
ATOM 795 C CA . GLU A 1 104 ? -14.406 1.025 2.124 1.00 83.31 104 GLU A CA 1
ATOM 796 C C . GLU A 1 104 ? -13.815 -0.328 1.680 1.00 83.31 104 GLU A C 1
ATOM 798 O O . GLU A 1 104 ? -13.215 -0.444 0.602 1.00 83.31 104 GLU A O 1
ATOM 803 N N . LEU A 1 105 ? -14.003 -1.379 2.487 1.00 80.06 105 LEU A N 1
ATOM 804 C CA . LEU A 1 105 ? -13.636 -2.747 2.115 1.00 80.06 105 LEU A CA 1
ATOM 805 C C . LEU A 1 105 ? -14.570 -3.311 1.037 1.00 80.06 105 LEU A C 1
ATOM 807 O O . LEU A 1 105 ? -14.091 -3.886 0.059 1.00 80.06 105 LEU A O 1
ATOM 811 N N . GLY A 1 106 ? -15.884 -3.120 1.164 1.00 74.19 106 GLY A N 1
ATOM 812 C CA . GLY A 1 106 ? -16.878 -3.581 0.189 1.00 74.19 106 GLY A CA 1
ATOM 813 C C . GLY A 1 106 ? -16.657 -2.982 -1.203 1.00 74.19 106 GLY A C 1
ATOM 814 O O . GLY A 1 106 ? -16.747 -3.688 -2.214 1.00 74.19 106 GLY A O 1
ATOM 815 N N . GLU A 1 107 ? -16.261 -1.711 -1.252 1.00 72.88 107 GLU A N 1
ATOM 816 C CA . GLU A 1 107 ? -15.837 -1.003 -2.462 1.00 72.88 107 GLU A CA 1
ATOM 817 C C . GLU A 1 107 ? -14.564 -1.589 -3.096 1.00 72.88 107 GLU A C 1
ATOM 819 O O . GLU A 1 107 ? -14.362 -1.497 -4.310 1.00 72.88 107 GLU A O 1
ATOM 824 N N . MET A 1 108 ? -13.666 -2.172 -2.299 1.00 70.62 108 MET A N 1
ATOM 825 C CA . MET A 1 108 ? -12.414 -2.774 -2.771 1.00 70.62 108 MET A CA 1
ATOM 826 C C . MET A 1 108 ? -12.598 -4.200 -3.299 1.00 70.62 108 MET A C 1
ATOM 828 O O . MET A 1 108 ? -11.962 -4.561 -4.289 1.00 70.62 108 MET A O 1
ATOM 832 N N . ILE A 1 109 ? -13.443 -4.999 -2.645 1.00 69.44 109 ILE A N 1
ATOM 833 C CA . ILE A 1 109 ? -13.629 -6.431 -2.939 1.00 69.44 109 ILE A CA 1
ATOM 834 C C . ILE A 1 109 ? -14.686 -6.638 -4.039 1.00 69.44 109 ILE A C 1
ATOM 836 O O . ILE A 1 109 ? -14.710 -7.673 -4.699 1.00 69.44 109 ILE A O 1
ATOM 840 N N . GLY A 1 110 ? -15.519 -5.624 -4.295 1.00 58.09 110 GLY A N 1
ATOM 841 C CA . GLY A 1 110 ? -16.620 -5.713 -5.243 1.00 58.09 110 GLY A CA 1
ATOM 842 C C . GLY A 1 110 ? -17.827 -6.383 -4.598 1.00 58.09 110 GLY A C 1
ATOM 843 O O . GLY A 1 110 ? -18.115 -7.540 -4.873 1.00 58.09 110 GLY A O 1
ATOM 844 N N . ARG A 1 111 ? -18.548 -5.612 -3.773 1.00 52.81 111 ARG A N 1
ATOM 845 C CA . ARG A 1 111 ? -19.837 -5.959 -3.144 1.00 52.81 111 ARG A CA 1
ATOM 846 C C . ARG A 1 111 ? -19.800 -7.207 -2.248 1.00 52.81 111 ARG A C 1
ATOM 848 O O . ARG A 1 111 ? -20.327 -8.254 -2.605 1.00 52.81 111 ARG A O 1
ATOM 855 N N . SER A 1 112 ? -19.305 -7.033 -1.023 1.00 50.25 112 SER A N 1
ATOM 856 C CA . SER A 1 112 ? -19.939 -7.662 0.147 1.00 50.25 112 SER A CA 1
ATOM 857 C C . SER A 1 112 ? -20.983 -6.687 0.669 1.00 50.25 112 SER A C 1
ATOM 859 O O . SER A 1 112 ? -20.697 -5.491 0.760 1.00 50.25 112 SER A O 1
ATOM 861 N N . THR A 1 113 ? -22.200 -7.149 0.946 1.00 55.94 113 THR A N 1
ATOM 862 C CA . THR A 1 113 ? -23.215 -6.234 1.469 1.00 55.94 113 THR A CA 1
ATOM 863 C C . THR A 1 113 ? -22.833 -5.835 2.900 1.00 55.94 113 THR A C 1
ATOM 865 O O . THR A 1 113 ? -22.281 -6.660 3.635 1.00 55.94 113 THR A O 1
ATOM 868 N N . PRO A 1 114 ? -23.094 -4.588 3.330 1.00 58.97 114 PRO A N 1
ATOM 869 C CA . PRO A 1 114 ? -22.830 -4.166 4.705 1.00 58.97 114 PRO A CA 1
ATOM 870 C C . PRO A 1 114 ? -23.485 -5.075 5.760 1.00 58.97 114 PRO A C 1
ATOM 872 O O . PRO A 1 114 ? -23.004 -5.134 6.891 1.00 58.97 114 PRO A O 1
ATOM 875 N N . ASP A 1 115 ? -24.554 -5.787 5.396 1.00 57.56 115 ASP A N 1
ATOM 876 C CA . ASP A 1 115 ? -25.269 -6.732 6.255 1.00 57.56 115 ASP A CA 1
ATOM 877 C C . ASP A 1 115 ? -24.510 -8.044 6.477 1.00 57.56 115 ASP A C 1
ATOM 879 O O . ASP A 1 115 ? -24.538 -8.560 7.591 1.00 57.56 115 ASP A O 1
ATOM 883 N N . ASP A 1 116 ? -23.762 -8.547 5.490 1.00 57.19 116 ASP A N 1
ATOM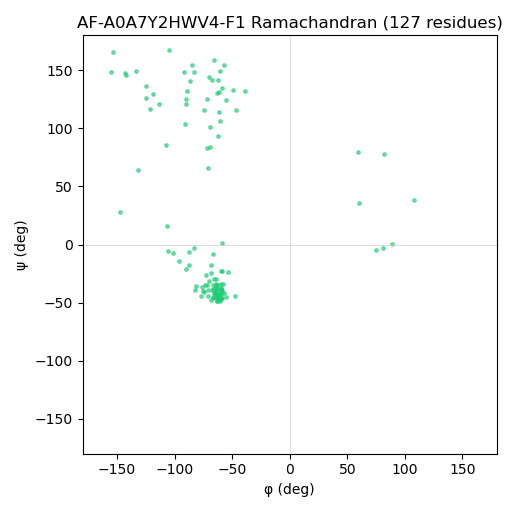 884 C CA . ASP A 1 116 ? -23.001 -9.800 5.627 1.00 57.19 116 ASP A CA 1
ATOM 885 C C . ASP A 1 116 ? -21.909 -9.678 6.696 1.00 57.19 116 ASP A C 1
ATOM 887 O O . ASP A 1 116 ? -21.680 -10.583 7.503 1.00 57.19 116 ASP A O 1
ATOM 891 N N . VAL A 1 117 ? -21.241 -8.523 6.733 1.00 60.47 117 VAL A N 1
ATOM 892 C CA . VAL A 1 117 ? -20.158 -8.298 7.690 1.00 60.47 117 VAL A CA 1
ATOM 893 C C . VAL A 1 117 ? -20.695 -7.904 9.061 1.00 60.47 117 VAL A C 1
ATOM 895 O O . VAL A 1 117 ? -20.159 -8.345 10.079 1.00 60.47 117 VAL A O 1
ATOM 898 N N . LEU A 1 1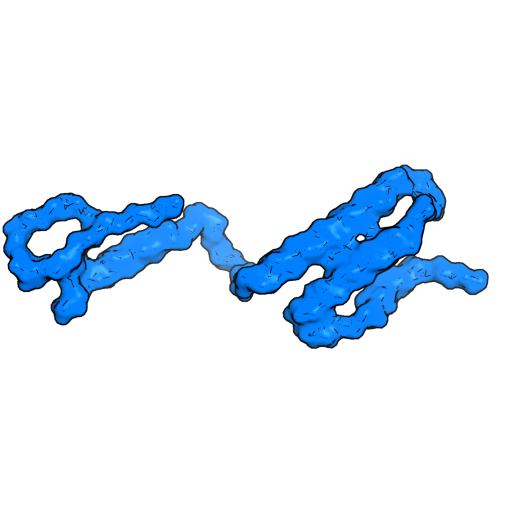18 ? -21.786 -7.137 9.112 1.00 62.69 118 LEU A N 1
ATOM 899 C CA . LEU A 1 118 ? -22.453 -6.859 10.378 1.00 62.69 118 LEU A CA 1
ATOM 900 C C . LEU A 1 118 ? -23.043 -8.112 11.015 1.00 62.69 118 LEU A C 1
ATOM 902 O O . LEU A 1 118 ? -22.905 -8.275 12.222 1.00 62.69 118 LEU A O 1
ATOM 906 N N . ALA A 1 119 ? -23.654 -9.004 10.236 1.00 61.31 119 ALA A N 1
ATOM 907 C CA . ALA A 1 119 ? -24.155 -10.274 10.743 1.00 61.31 119 ALA A CA 1
ATOM 908 C C . ALA A 1 119 ? -23.020 -11.099 11.358 1.00 61.31 119 ALA A C 1
ATOM 910 O O . ALA A 1 119 ? -23.201 -11.690 12.416 1.00 61.31 119 ALA A O 1
ATOM 911 N N . HIS A 1 120 ? -21.827 -11.087 10.755 1.00 60.25 120 HIS A N 1
ATOM 912 C CA . HIS A 1 120 ? -20.667 -11.774 11.314 1.00 60.25 120 HIS A CA 1
ATOM 913 C C . HIS A 1 120 ? -20.158 -11.120 12.610 1.00 60.25 120 HIS A C 1
ATOM 915 O O . HIS A 1 120 ? -19.972 -11.817 13.607 1.00 60.25 120 HIS A O 1
ATOM 921 N N . ILE A 1 121 ? -19.994 -9.792 12.633 1.00 62.75 121 ILE A N 1
ATOM 922 C CA . ILE A 1 121 ? -19.500 -9.052 13.809 1.00 62.75 121 ILE A CA 1
ATOM 923 C C . ILE A 1 121 ? -20.495 -9.124 14.972 1.00 62.75 121 ILE A C 1
ATOM 925 O O . ILE A 1 121 ? -20.081 -9.324 16.109 1.00 62.75 121 ILE A O 1
ATOM 929 N N . PHE A 1 122 ? -21.795 -9.002 14.699 1.00 62.03 122 PHE A N 1
ATOM 930 C CA . PHE A 1 122 ? -22.847 -9.027 15.713 1.00 62.03 122 PHE A CA 1
ATOM 931 C C . PHE A 1 122 ? -23.355 -10.433 16.050 1.00 62.03 122 PHE A C 1
ATOM 933 O O . PHE A 1 122 ? -24.094 -10.575 17.020 1.00 62.03 122 PHE A O 1
ATOM 940 N N . SER A 1 123 ? -22.921 -11.485 15.339 1.00 58.03 123 SER A N 1
ATOM 941 C CA . SER A 1 123 ? -23.285 -12.877 15.669 1.00 58.03 123 SER A CA 1
ATOM 942 C C . SER A 1 123 ? -22.844 -13.316 17.070 1.00 58.03 123 SER A C 1
ATOM 944 O O . SER A 1 123 ? -23.422 -14.241 17.635 1.00 58.03 123 SER A O 1
ATOM 946 N N . SER A 1 124 ? -21.840 -12.649 17.644 1.00 50.56 124 SER A N 1
ATOM 947 C CA . SER A 1 124 ? -21.313 -12.901 18.989 1.00 50.56 124 SER A CA 1
ATOM 948 C C . SER A 1 124 ? -21.794 -11.895 20.041 1.00 50.56 124 SER A C 1
ATOM 950 O O . SER A 1 124 ? -21.555 -12.100 21.232 1.00 50.56 124 SER A O 1
ATOM 952 N N . PHE A 1 125 ? -22.497 -10.831 19.638 1.00 54.34 125 PHE A N 1
ATOM 953 C CA . PHE A 1 125 ? -23.119 -9.890 20.562 1.00 54.34 125 PHE A CA 1
ATOM 954 C C . PHE A 1 125 ? -24.543 -10.360 20.843 1.00 54.34 125 PHE A C 1
ATOM 956 O O . PHE A 1 125 ? -25.445 -10.177 20.028 1.00 54.34 125 PHE A O 1
ATOM 963 N N . CYS A 1 126 ? -24.767 -10.957 22.014 1.00 47.19 126 CYS A N 1
ATOM 964 C CA . CYS A 1 126 ? -26.120 -11.165 22.516 1.00 47.19 126 CYS A CA 1
ATOM 965 C C . CYS A 1 126 ? -26.786 -9.797 22.720 1.00 47.19 126 CYS A C 1
ATOM 967 O O . CYS A 1 126 ? -26.653 -9.189 23.782 1.00 47.19 126 CYS A O 1
ATOM 969 N N . VAL A 1 127 ? -27.516 -9.310 21.716 1.00 48.59 127 VAL A N 1
ATOM 970 C CA . VAL A 1 127 ? -28.541 -8.291 21.932 1.00 48.59 127 VAL A CA 1
ATOM 971 C C . VAL A 1 127 ? -29.643 -8.997 22.708 1.00 48.59 127 VAL A C 1
ATOM 973 O O . VAL A 1 127 ? -30.370 -9.831 22.167 1.00 48.59 127 VAL A O 1
ATOM 976 N N . GLY A 1 128 ? -29.660 -8.751 24.017 1.00 53.22 128 GLY A N 1
ATOM 977 C CA . GLY A 1 128 ? -30.679 -9.260 24.920 1.00 53.22 128 GLY A CA 1
ATOM 978 C C . GLY A 1 128 ? -32.070 -8.977 24.362 1.00 53.22 128 GLY A C 1
ATOM 979 O O . GLY A 1 128 ? -32.347 -7.878 23.881 1.00 53.22 128 GLY A O 1
ATOM 980 N N . LYS A 1 129 ? -32.900 -10.013 24.399 1.00 41.75 129 LYS A N 1
ATOM 981 C CA . LYS A 1 129 ? -34.343 -9.912 24.222 1.00 41.75 129 LYS A CA 1
ATOM 982 C C . LYS A 1 129 ? -34.959 -9.107 25.362 1.00 41.75 129 LYS A C 1
ATOM 984 O O . LYS A 1 129 ? -34.456 -9.258 26.499 1.00 41.75 129 LYS A O 1
#

Mean predicted aligned error: 15.76 Å

Solvent-accessible surface area (backbone atoms only — not comparable to full-atom values): 7953 Å² total; per-residue (Å²): 130,88,83,81,53,68,47,68,56,53,84,79,54,79,81,84,73,79,94,58,79,32,61,22,18,88,88,79,50,46,42,50,66,61,40,51,52,50,52,50,60,69,66,51,61,99,78,64,75,87,57,90,77,80,74,83,66,52,71,73,54,50,56,43,52,48,53,28,52,53,28,49,49,50,28,47,54,62,51,56,77,32,67,92,51,100,57,67,91,54,56,68,58,36,49,53,33,44,48,54,26,48,52,50,47,19,70,70,73,65,72,57,59,76,61,63,56,46,51,61,68,47,68,77,54,83,77,77,128

Radius of gyration: 27.04 Å; Cα contacts (8 Å, |Δi|>4): 94; chains: 1; bounding box: 72×24×65 Å